Protein AF-I3DU15-F1 (afdb_monomer_lite)

Secondary structure (DSSP, 8-state):
---PPEEEEEEEEEETTEEEEEEEEEEPPTTSEEEEEE-PPTTSPPEEEEEEESS-SS-EEEEETTTEEEEEEEEEE---

pLDDT: mean 85.04, std 10.12, range [43.09, 93.81]

Organism: Bacillus methanolicus (strain MGA3 / ATCC 53907) (NCBI:txid796606)

Foldseek 3Di:
DDDFWKKKKWKFWDFQHDTDTWIDIFTADPVQFTWDWTCTPPPDHIDTDGGHHEQDPDWDWDDDPNGITMTIGMYTDDDD

Radius of gyration: 13.39 Å; chains: 1; bounding box: 29×20×48 Å

Sequence (80 aa):
MGVATLCTVTVTGTVGLVVVNAQVSVPQDPTGLIDATIDLPAPLPDLVLTGLPCPTLEPIVITIPGVLSLTITVSETPAP

Structure (mmCIF, N/CA/C/O backbone):
data_AF-I3DU15-F1
#
_entry.id   AF-I3DU15-F1
#
loop_
_atom_site.group_PDB
_atom_site.id
_atom_site.type_symbol
_atom_site.label_atom_id
_atom_site.label_alt_id
_atom_site.label_comp_id
_atom_site.label_asym_id
_atom_site.label_entity_id
_atom_site.label_seq_id
_atom_site.pdbx_PDB_ins_code
_atom_site.Cartn_x
_atom_site.Cartn_y
_atom_site.Cartn_z
_atom_site.occupancy
_atom_site.B_iso_or_equiv
_atom_site.auth_seq_id
_atom_site.auth_comp_id
_atom_site.auth_asym_id
_atom_site.auth_atom_id
_atom_site.pdbx_PDB_model_num
ATOM 1 N N . MET A 1 1 ? 5.632 1.941 -30.054 1.00 43.09 1 MET A N 1
ATOM 2 C CA . MET A 1 1 ? 4.519 1.796 -29.096 1.00 43.09 1 MET A CA 1
ATOM 3 C C . MET A 1 1 ? 5.149 1.292 -27.811 1.00 43.09 1 MET A C 1
ATOM 5 O O . MET A 1 1 ? 5.455 0.112 -27.740 1.00 43.09 1 MET A O 1
ATOM 9 N N . GLY A 1 2 ? 5.538 2.191 -26.903 1.00 51.84 2 GLY A N 1
ATOM 10 C CA . GLY A 1 2 ? 6.193 1.787 -25.656 1.00 51.84 2 GLY A CA 1
ATOM 11 C C . GLY A 1 2 ? 5.182 1.053 -24.787 1.00 51.84 2 GLY A C 1
ATOM 12 O O . GLY A 1 2 ? 4.107 1.591 -24.536 1.00 51.84 2 GLY A O 1
ATOM 13 N N . VAL A 1 3 ? 5.484 -0.183 -24.403 1.00 57.00 3 VAL A N 1
ATOM 14 C CA . VAL A 1 3 ? 4.709 -0.882 -23.379 1.00 57.00 3 VAL A CA 1
ATOM 15 C C . VAL A 1 3 ? 4.921 -0.113 -22.078 1.00 57.00 3 VAL A C 1
ATOM 17 O O . VAL A 1 3 ? 6.052 0.006 -21.616 1.00 57.00 3 VAL A O 1
ATOM 20 N N . ALA A 1 4 ? 3.872 0.515 -21.550 1.00 67.44 4 ALA A N 1
ATOM 21 C CA . ALA A 1 4 ? 3.952 1.116 -20.227 1.00 67.44 4 ALA A CA 1
ATOM 22 C C . ALA A 1 4 ? 4.193 -0.023 -19.230 1.00 67.44 4 ALA A C 1
ATOM 24 O O . ALA A 1 4 ? 3.406 -0.972 -19.184 1.00 67.44 4 ALA A O 1
ATOM 25 N N . THR A 1 5 ? 5.299 0.032 -18.490 1.00 81.00 5 THR A N 1
ATOM 26 C CA . THR A 1 5 ? 5.579 -0.933 -17.426 1.00 81.00 5 THR A CA 1
ATOM 27 C C . THR A 1 5 ? 4.465 -0.829 -16.390 1.00 81.00 5 THR A C 1
ATOM 29 O O . THR A 1 5 ? 4.117 0.269 -15.953 1.00 81.00 5 THR A O 1
ATOM 32 N N . LEU A 1 6 ? 3.860 -1.960 -16.030 1.00 88.06 6 LEU A N 1
ATOM 33 C CA . LEU A 1 6 ? 2.863 -2.008 -14.967 1.00 88.06 6 LEU A CA 1
ATOM 34 C C . LEU A 1 6 ? 3.564 -2.267 -13.642 1.00 88.06 6 LEU A C 1
ATOM 36 O O . LEU A 1 6 ? 4.459 -3.102 -13.546 1.00 88.06 6 LEU A O 1
ATOM 40 N N . CYS A 1 7 ? 3.120 -1.574 -12.610 1.00 90.12 7 CYS A N 1
ATOM 41 C CA . CYS A 1 7 ? 3.657 -1.675 -11.270 1.00 90.12 7 CYS A CA 1
ATOM 42 C C . CYS A 1 7 ? 2.557 -2.123 -10.334 1.00 90.12 7 CYS A C 1
ATOM 44 O O . CYS A 1 7 ? 1.468 -1.557 -10.313 1.00 90.12 7 CYS A O 1
ATOM 46 N N . THR A 1 8 ? 2.846 -3.145 -9.551 1.00 91.94 8 THR A N 1
ATOM 47 C CA . THR A 1 8 ? 1.924 -3.681 -8.567 1.00 91.94 8 THR A CA 1
ATOM 48 C C . THR A 1 8 ? 2.305 -3.142 -7.203 1.00 91.94 8 THR A C 1
ATOM 50 O O . THR A 1 8 ? 3.378 -3.441 -6.685 1.00 91.94 8 THR A O 1
ATOM 53 N N . VAL A 1 9 ? 1.405 -2.362 -6.615 1.00 91.94 9 VAL A N 1
ATOM 54 C CA . VAL A 1 9 ? 1.500 -1.891 -5.238 1.00 91.94 9 VAL A CA 1
ATOM 55 C C . VAL A 1 9 ? 0.764 -2.873 -4.352 1.00 91.94 9 VAL A C 1
ATOM 57 O O . VAL A 1 9 ? -0.428 -3.098 -4.535 1.00 91.94 9 VAL A O 1
ATOM 60 N N . THR A 1 10 ? 1.469 -3.441 -3.386 1.00 92.25 10 THR A N 1
ATOM 61 C CA . THR A 1 10 ? 0.913 -4.342 -2.380 1.00 92.25 10 THR A CA 1
ATOM 62 C C . THR A 1 10 ? 1.024 -3.679 -1.020 1.00 92.25 10 THR A C 1
ATOM 64 O O . THR A 1 10 ? 2.119 -3.314 -0.590 1.00 92.25 10 THR A O 1
ATOM 67 N N . VAL A 1 11 ? -0.110 -3.531 -0.340 1.00 91.94 11 VAL A N 1
ATOM 68 C CA . VAL A 1 11 ? -0.214 -2.966 1.003 1.00 91.94 11 VAL A CA 1
ATOM 69 C C . VAL A 1 11 ? -0.768 -4.026 1.937 1.00 91.94 11 VAL A C 1
ATOM 71 O O . VAL A 1 11 ? -1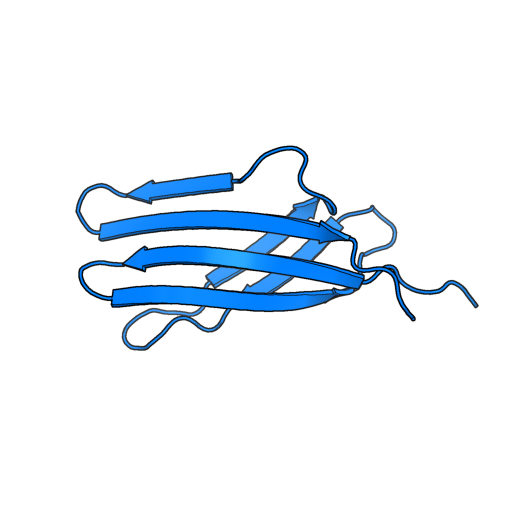.895 -4.498 1.787 1.00 91.94 11 VAL A O 1
ATOM 74 N N . THR A 1 12 ? 0.033 -4.389 2.930 1.00 92.75 12 THR A N 1
ATOM 75 C CA . THR A 1 12 ? -0.336 -5.376 3.945 1.00 92.75 12 THR A CA 1
ATOM 76 C C . THR A 1 12 ? -0.108 -4.824 5.331 1.00 92.75 12 THR A C 1
ATOM 78 O O . THR A 1 12 ? 0.899 -4.164 5.569 1.00 92.75 12 THR A O 1
ATOM 81 N N . GLY A 1 13 ? -0.991 -5.132 6.269 1.00 91.00 13 GLY A N 1
ATOM 82 C CA . GLY A 1 13 ? -0.792 -4.716 7.644 1.00 91.00 13 GLY A CA 1
ATOM 83 C C . GLY A 1 13 ? -2.056 -4.763 8.475 1.00 91.00 13 GLY A C 1
ATOM 84 O O . GLY A 1 13 ? -2.979 -5.523 8.189 1.00 91.00 13 GLY A O 1
ATOM 85 N N . THR A 1 14 ? -2.099 -3.944 9.514 1.00 89.25 14 THR A N 1
ATOM 86 C CA . THR A 1 14 ? -3.251 -3.815 10.396 1.00 89.25 14 THR A CA 1
ATOM 87 C C . THR A 1 14 ? -3.573 -2.358 10.671 1.00 89.25 14 THR A C 1
ATOM 89 O O . THR A 1 14 ? -2.694 -1.499 10.728 1.00 89.25 14 THR A O 1
ATOM 92 N N . VAL A 1 15 ? -4.855 -2.079 10.868 1.00 86.06 15 VAL A N 1
ATOM 93 C CA . VAL A 1 15 ? -5.352 -0.790 11.338 1.00 86.06 15 VAL A CA 1
ATOM 94 C C . VAL A 1 15 ? -6.349 -1.065 12.457 1.00 86.06 15 VAL A C 1
ATOM 96 O O . VAL A 1 15 ? -7.424 -1.626 12.239 1.00 86.06 15 VAL A O 1
ATOM 99 N N . GLY A 1 16 ? -5.956 -0.754 13.691 1.00 84.69 16 GLY A N 1
ATOM 100 C CA . GLY A 1 16 ? -6.635 -1.233 14.892 1.00 84.69 16 GLY A CA 1
ATOM 101 C C . GLY A 1 16 ? -6.728 -2.764 14.919 1.00 84.69 16 GLY A C 1
ATOM 102 O O . GLY A 1 16 ? -5.720 -3.453 15.053 1.00 84.69 16 GLY A O 1
ATOM 103 N N . LEU A 1 17 ? -7.951 -3.291 14.790 1.00 83.56 17 LEU A N 1
ATOM 104 C CA . LEU A 1 17 ? -8.245 -4.732 14.752 1.00 83.56 17 LEU A CA 1
ATOM 105 C C . LEU A 1 17 ? -8.445 -5.280 13.330 1.00 83.56 17 LEU A C 1
ATOM 107 O O . LEU A 1 17 ? -8.664 -6.477 13.156 1.00 83.56 17 LEU A O 1
ATOM 111 N N . VAL A 1 18 ? -8.410 -4.414 12.317 1.00 85.75 18 VAL A N 1
ATOM 112 C CA . VAL A 1 18 ? -8.685 -4.781 10.928 1.00 85.75 18 VAL A CA 1
ATOM 113 C C . VAL A 1 18 ? -7.378 -5.138 10.238 1.00 85.75 18 VAL A C 1
ATOM 115 O O . VAL A 1 18 ? -6.420 -4.370 10.288 1.00 85.75 18 VAL A O 1
ATOM 118 N N . VAL A 1 19 ? -7.337 -6.294 9.579 1.00 87.62 19 VAL A N 1
ATOM 119 C CA . VAL A 1 19 ? -6.216 -6.673 8.712 1.00 87.62 19 VAL A CA 1
ATOM 120 C C . VAL A 1 19 ? -6.438 -6.051 7.340 1.00 87.62 19 VAL A C 1
ATOM 122 O O . VAL A 1 19 ? -7.489 -6.233 6.730 1.00 87.62 19 VAL A O 1
ATOM 125 N N . VAL A 1 20 ? -5.435 -5.328 6.858 1.00 87.50 20 VAL A N 1
ATOM 126 C CA . VAL A 1 20 ? -5.396 -4.763 5.514 1.00 87.50 20 VAL A CA 1
ATOM 127 C C . VAL A 1 20 ? -4.557 -5.684 4.644 1.00 87.50 20 VAL A C 1
ATOM 129 O O . VAL A 1 20 ? -3.405 -5.980 4.961 1.00 87.50 20 VAL A O 1
ATOM 132 N N . ASN A 1 21 ? -5.138 -6.133 3.540 1.00 90.19 21 ASN A N 1
ATOM 133 C CA . ASN A 1 21 ? -4.423 -6.773 2.450 1.00 90.19 21 ASN A CA 1
ATOM 134 C C . ASN A 1 21 ? -5.050 -6.260 1.159 1.00 90.19 21 ASN A C 1
ATOM 136 O O . ASN A 1 21 ? -6.185 -6.607 0.837 1.00 90.19 21 ASN A O 1
ATOM 140 N N . ALA A 1 22 ? -4.341 -5.362 0.490 1.00 88.50 22 ALA A N 1
ATOM 141 C CA . ALA A 1 22 ? -4.814 -4.725 -0.718 1.00 88.50 22 ALA A CA 1
ATOM 142 C C . ALA A 1 22 ? -3.691 -4.666 -1.745 1.00 88.50 22 ALA A C 1
ATOM 144 O O . ALA A 1 22 ? -2.515 -4.510 -1.405 1.00 88.50 22 ALA A O 1
ATOM 145 N N . GLN A 1 23 ? -4.070 -4.794 -3.008 1.00 90.25 23 GLN A N 1
ATOM 146 C CA . GLN A 1 23 ? -3.146 -4.768 -4.122 1.00 90.25 23 GLN A CA 1
ATOM 147 C C . GLN A 1 23 ? -3.785 -4.007 -5.275 1.00 90.25 23 GLN A C 1
ATOM 149 O O . GLN A 1 23 ? -4.946 -4.240 -5.607 1.00 90.25 23 GLN A O 1
ATOM 154 N N . VAL A 1 24 ? -3.020 -3.115 -5.893 1.00 90.75 24 VAL A N 1
ATOM 155 C CA . VAL A 1 24 ? -3.450 -2.363 -7.071 1.00 90.75 24 VAL A CA 1
ATOM 156 C C . VAL A 1 24 ? -2.325 -2.327 -8.092 1.00 90.75 24 VAL A C 1
ATOM 158 O O . VAL A 1 24 ? -1.155 -2.194 -7.735 1.00 90.75 24 VAL A O 1
ATOM 161 N N . SER A 1 25 ? -2.674 -2.466 -9.368 1.00 90.31 25 SER A N 1
ATOM 162 C CA . SER A 1 25 ? -1.724 -2.328 -10.469 1.00 90.31 25 SER A CA 1
ATOM 163 C C . SER A 1 25 ? -1.918 -0.976 -11.138 1.00 90.31 25 SER A C 1
ATOM 165 O O . SER A 1 25 ? -3.024 -0.639 -11.557 1.00 90.31 25 SER A O 1
ATOM 167 N N . VAL A 1 26 ? -0.838 -0.212 -11.240 1.00 89.62 26 VAL A N 1
ATOM 168 C CA . VAL A 1 26 ? -0.817 1.139 -11.800 1.00 89.62 26 VAL A CA 1
ATOM 169 C C . VAL A 1 26 ? 0.279 1.257 -12.860 1.00 89.62 26 VAL A C 1
ATOM 171 O O . VAL A 1 26 ? 1.318 0.601 -12.744 1.00 89.62 26 VAL A O 1
ATOM 174 N N . PRO A 1 27 ? 0.059 2.039 -13.928 1.00 88.00 27 PRO A N 1
ATOM 175 C CA . PRO A 1 27 ? 1.084 2.276 -14.935 1.00 88.00 27 PRO A CA 1
ATOM 176 C C . PRO A 1 27 ? 2.222 3.129 -14.365 1.00 88.00 27 PRO A C 1
ATOM 178 O O . PRO A 1 27 ? 1.978 4.070 -13.614 1.00 88.00 27 PRO A O 1
ATOM 181 N N . GLN A 1 28 ? 3.457 2.806 -14.746 1.00 88.44 28 GLN A N 1
ATOM 182 C CA . GLN A 1 28 ? 4.628 3.624 -14.451 1.00 88.44 28 GLN A CA 1
ATOM 183 C C . GLN A 1 28 ? 4.648 4.876 -15.326 1.00 88.44 28 GLN A C 1
ATOM 185 O O . GLN A 1 28 ? 4.498 4.803 -16.550 1.00 88.44 28 GLN A O 1
ATOM 190 N N . ASP A 1 29 ? 4.894 6.018 -14.697 1.00 85.56 29 ASP A N 1
ATOM 191 C CA . ASP A 1 29 ? 5.139 7.272 -15.389 1.00 85.56 29 ASP A CA 1
ATOM 192 C C . ASP A 1 29 ? 6.522 7.289 -16.059 1.00 85.56 29 ASP A C 1
ATOM 194 O O . ASP A 1 29 ? 7.439 6.573 -15.649 1.00 85.56 29 ASP A O 1
ATOM 198 N N . PRO A 1 30 ? 6.743 8.158 -17.065 1.00 82.62 30 PRO A N 1
ATOM 199 C CA . PRO A 1 30 ? 8.024 8.254 -17.775 1.00 82.62 30 PRO A CA 1
ATOM 200 C C . PRO A 1 30 ? 9.213 8.662 -16.888 1.00 82.62 30 PRO A C 1
ATOM 202 O O . PRO A 1 30 ? 10.360 8.575 -17.321 1.00 82.62 30 PRO A O 1
ATOM 205 N N . THR A 1 31 ? 8.960 9.122 -15.662 1.00 85.12 31 THR A N 1
ATOM 206 C CA . THR A 1 31 ? 9.976 9.435 -14.646 1.00 85.12 31 THR A CA 1
ATOM 207 C C . THR A 1 31 ? 10.388 8.220 -13.810 1.00 85.12 31 THR A C 1
ATOM 209 O O . THR A 1 31 ? 11.304 8.328 -12.998 1.00 85.12 31 THR A O 1
ATOM 212 N N . GLY A 1 32 ? 9.729 7.073 -13.995 1.00 83.75 32 GLY A N 1
ATOM 213 C CA . GLY A 1 32 ? 9.952 5.854 -13.222 1.00 83.75 32 GLY A CA 1
ATOM 214 C C . GLY A 1 32 ? 9.141 5.764 -11.922 1.00 83.75 32 GLY A C 1
ATOM 215 O O . GLY A 1 32 ? 9.380 4.862 -11.115 1.00 83.75 32 GLY A O 1
ATOM 216 N N . LEU A 1 33 ? 8.203 6.691 -11.711 1.00 89.94 33 LEU A N 1
ATOM 217 C CA . LEU A 1 33 ? 7.367 6.786 -10.514 1.00 89.94 33 LEU A CA 1
ATOM 218 C C . LEU A 1 33 ? 5.945 6.277 -10.771 1.00 89.94 33 LEU A C 1
ATOM 220 O O . LEU A 1 33 ? 5.544 6.089 -11.918 1.00 89.94 33 LEU A O 1
ATOM 224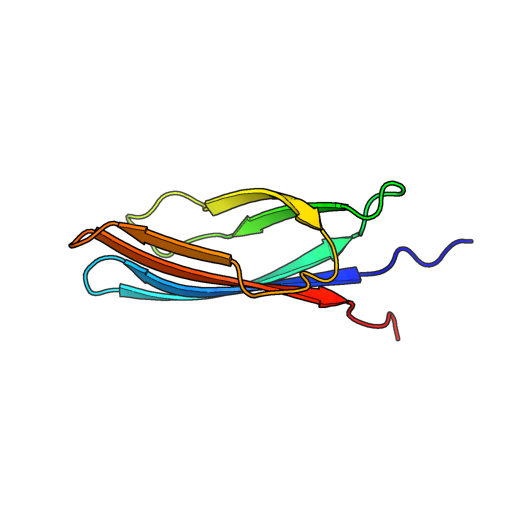 N N . ILE A 1 34 ? 5.195 6.061 -9.693 1.00 91.19 34 ILE A N 1
ATOM 225 C CA . ILE A 1 34 ? 3.778 5.710 -9.734 1.00 91.19 34 ILE A CA 1
ATOM 226 C C . ILE A 1 34 ? 2.969 6.485 -8.696 1.00 91.19 34 ILE A C 1
ATOM 228 O O . ILE A 1 34 ? 3.445 6.768 -7.591 1.00 91.19 34 ILE A O 1
ATOM 232 N N . ASP A 1 35 ? 1.708 6.718 -9.043 1.00 91.56 35 ASP A N 1
ATOM 233 C CA . ASP A 1 35 ? 0.665 7.176 -8.135 1.00 91.56 35 ASP A CA 1
ATOM 234 C C . ASP A 1 35 ? -0.395 6.074 -8.007 1.00 91.56 35 ASP A C 1
ATOM 236 O O . ASP A 1 35 ? -0.893 5.550 -9.004 1.00 91.56 35 ASP A O 1
ATOM 240 N N . ALA A 1 36 ? -0.731 5.698 -6.774 1.00 89.62 36 ALA A N 1
ATOM 241 C CA . ALA A 1 36 ? -1.682 4.639 -6.472 1.00 89.62 36 ALA A CA 1
ATOM 242 C C . ALA A 1 36 ? -2.687 5.075 -5.404 1.00 89.62 36 ALA A C 1
ATOM 244 O O . ALA A 1 36 ? -2.342 5.711 -4.409 1.00 89.62 36 ALA A O 1
ATOM 245 N N . THR A 1 37 ? -3.943 4.686 -5.592 1.00 91.50 37 THR A N 1
ATOM 246 C CA . THR A 1 37 ? -4.996 4.812 -4.582 1.00 91.50 37 THR A CA 1
ATOM 247 C C . THR A 1 37 ? -5.421 3.415 -4.167 1.00 91.50 37 THR A C 1
ATOM 249 O O . THR A 1 37 ? -5.698 2.573 -5.020 1.00 91.50 37 THR A O 1
ATOM 252 N N . ILE A 1 38 ? -5.407 3.159 -2.863 1.00 88.25 38 ILE A N 1
ATOM 253 C CA . ILE A 1 38 ? -5.794 1.883 -2.276 1.00 88.25 38 ILE A CA 1
ATOM 254 C C . ILE A 1 38 ? -7.022 2.100 -1.406 1.00 88.25 38 ILE A C 1
ATOM 256 O O . ILE A 1 38 ? -6.944 2.775 -0.377 1.00 88.25 38 ILE A O 1
ATOM 260 N N . ASP A 1 39 ? -8.117 1.457 -1.789 1.00 86.81 39 ASP A N 1
ATOM 261 C CA . ASP A 1 39 ? -9.342 1.448 -1.003 1.00 86.81 39 ASP A CA 1
ATOM 262 C C . ASP A 1 39 ? -9.111 0.623 0.267 1.00 86.81 39 ASP A C 1
ATOM 264 O O . ASP A 1 39 ? -8.858 -0.588 0.222 1.00 86.81 39 ASP A O 1
ATOM 268 N N . LEU A 1 40 ? -9.152 1.287 1.420 1.00 82.69 40 LEU A N 1
ATOM 269 C CA . LEU A 1 40 ? -9.043 0.617 2.710 1.00 82.69 40 LEU A CA 1
ATOM 270 C C . LEU A 1 40 ? -10.436 0.203 3.205 1.00 82.69 40 LEU A C 1
ATOM 272 O O . LEU A 1 40 ? -11.436 0.852 2.902 1.00 82.69 40 LEU A O 1
ATOM 276 N N . PRO A 1 41 ? -10.543 -0.882 3.992 1.00 79.44 41 PRO A N 1
ATOM 277 C CA . PRO A 1 41 ? -11.824 -1.284 4.555 1.00 79.44 41 PRO A CA 1
ATOM 278 C C . PRO A 1 41 ? -12.397 -0.188 5.468 1.00 79.44 41 PRO A C 1
ATOM 280 O O . PRO A 1 41 ? -11.704 0.348 6.337 1.00 79.44 41 PRO A O 1
ATOM 283 N N . ALA A 1 42 ? -13.692 0.105 5.311 1.00 77.31 42 ALA A N 1
ATOM 284 C CA . ALA A 1 42 ? -14.410 1.044 6.172 1.00 77.31 42 ALA A CA 1
ATOM 285 C C . ALA A 1 42 ? -14.250 0.663 7.664 1.00 77.31 42 ALA A C 1
ATOM 287 O O . ALA A 1 42 ? -14.302 -0.526 7.997 1.00 77.31 42 ALA A O 1
ATOM 288 N N . PRO A 1 43 ? -14.080 1.633 8.587 1.00 76.19 43 PRO A N 1
ATOM 289 C CA . PRO A 1 43 ? -14.306 3.078 8.443 1.00 76.19 43 PRO A CA 1
ATOM 290 C C . PRO A 1 43 ? -13.074 3.887 7.993 1.00 76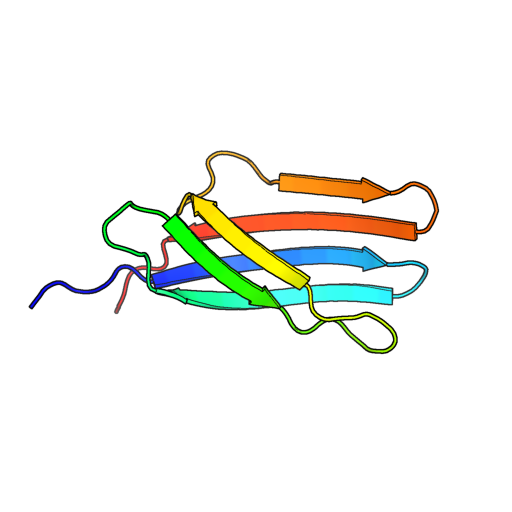.19 4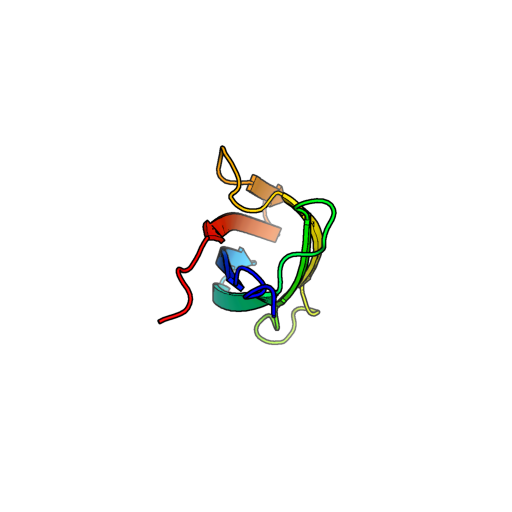3 PRO A C 1
ATOM 292 O O . PRO A 1 43 ? -13.026 5.096 8.213 1.00 76.19 43 PRO A O 1
ATOM 295 N N . LEU A 1 44 ? -12.050 3.240 7.438 1.00 79.88 44 LEU A N 1
ATOM 296 C CA . LEU A 1 44 ? -10.808 3.912 7.072 1.00 79.88 44 LEU A CA 1
ATOM 297 C C . LEU A 1 44 ? -10.961 4.682 5.757 1.00 79.88 44 LEU A C 1
ATOM 299 O O . LEU A 1 44 ? -11.650 4.197 4.863 1.00 79.88 44 LEU A O 1
ATOM 303 N N . PRO A 1 45 ? -10.335 5.866 5.632 1.00 83.62 45 PRO A N 1
ATOM 304 C CA . PRO A 1 45 ? -10.242 6.552 4.352 1.00 83.62 45 PRO A CA 1
ATOM 305 C C . PRO A 1 45 ? -9.286 5.809 3.411 1.00 83.62 45 PRO A C 1
ATOM 307 O O . PRO A 1 45 ? -8.401 5.081 3.868 1.00 83.62 45 PRO A O 1
ATOM 310 N N . ASP A 1 46 ? -9.428 6.054 2.113 1.00 87.69 46 ASP A N 1
ATOM 311 C CA . ASP A 1 46 ? -8.539 5.496 1.096 1.00 87.69 46 ASP A CA 1
ATOM 312 C C . ASP A 1 46 ? -7.096 5.968 1.307 1.00 87.69 46 ASP A C 1
ATOM 314 O O . ASP A 1 46 ? -6.823 7.121 1.664 1.00 87.69 46 ASP A O 1
ATOM 318 N N . LEU A 1 47 ? -6.150 5.060 1.084 1.00 86.25 47 LEU A N 1
ATOM 319 C CA . LEU A 1 47 ? -4.729 5.346 1.165 1.00 86.25 47 LEU A CA 1
ATOM 320 C C . LEU A 1 47 ? -4.232 5.819 -0.199 1.00 86.25 47 LEU A C 1
ATOM 322 O O . LEU A 1 47 ? -4.151 5.045 -1.152 1.00 86.25 47 LEU A O 1
ATOM 326 N N . VAL A 1 48 ? -3.859 7.093 -0.274 1.00 90.69 48 VAL A N 1
ATOM 327 C CA . VAL A 1 48 ? -3.266 7.689 -1.473 1.00 90.69 48 VAL A CA 1
ATOM 328 C C . VAL A 1 48 ? -1.746 7.686 -1.335 1.00 90.69 48 VAL A C 1
ATOM 330 O O . VAL A 1 48 ? -1.194 8.249 -0.389 1.00 90.69 48 VAL A O 1
ATOM 333 N N . LEU A 1 49 ? -1.072 7.045 -2.282 1.00 89.38 49 LEU A N 1
ATOM 334 C CA . LEU A 1 49 ? 0.378 6.943 -2.375 1.00 89.38 49 LEU A CA 1
ATOM 335 C C . LEU A 1 49 ? 0.820 7.650 -3.651 1.00 89.38 49 LEU A C 1
ATOM 337 O O . LEU A 1 49 ? 0.433 7.235 -4.738 1.00 89.38 49 LEU A O 1
ATOM 341 N N . THR A 1 50 ? 1.625 8.701 -3.529 1.00 91.12 50 THR A N 1
ATOM 342 C CA . THR A 1 50 ? 2.081 9.482 -4.686 1.00 91.12 50 THR A CA 1
ATOM 343 C C . THR A 1 50 ? 3.594 9.473 -4.810 1.00 91.12 50 THR A C 1
ATOM 345 O O . THR A 1 50 ? 4.291 9.602 -3.801 1.00 91.12 50 THR A O 1
ATOM 348 N N . GLY A 1 51 ? 4.099 9.383 -6.036 1.00 89.25 51 GLY A N 1
ATOM 349 C CA . GLY A 1 51 ? 5.523 9.461 -6.345 1.00 89.25 51 GLY A CA 1
ATOM 350 C C . GLY A 1 51 ? 6.338 8.287 -5.805 1.00 89.25 51 GLY A C 1
ATOM 351 O O . GLY A 1 51 ? 7.493 8.476 -5.419 1.00 89.25 51 GLY A O 1
ATOM 352 N N . LEU A 1 52 ? 5.760 7.083 -5.739 1.00 89.75 52 LEU A N 1
ATOM 353 C CA . LEU A 1 52 ? 6.513 5.904 -5.314 1.00 89.75 52 LEU A CA 1
ATOM 354 C C . LEU A 1 52 ? 7.412 5.403 -6.451 1.00 89.75 52 LEU A C 1
ATOM 356 O O . LEU A 1 52 ? 6.955 5.319 -7.591 1.00 89.75 52 LEU A O 1
ATOM 360 N N . PRO A 1 53 ? 8.674 5.038 -6.173 1.00 89.25 53 PRO A N 1
ATOM 361 C CA . PRO A 1 53 ? 9.526 4.423 -7.178 1.00 89.25 53 PRO A CA 1
ATOM 362 C C . PRO A 1 53 ? 9.003 3.031 -7.530 1.00 89.25 53 PRO A C 1
ATOM 364 O O . PRO A 1 53 ? 8.588 2.273 -6.651 1.00 89.25 53 PRO A O 1
ATOM 367 N N . CYS A 1 54 ? 9.064 2.680 -8.811 1.00 88.06 54 CYS A N 1
ATOM 368 C CA . CYS A 1 54 ? 8.776 1.330 -9.268 1.00 88.06 54 CYS A CA 1
ATOM 369 C C . CYS A 1 54 ? 10.015 0.703 -9.936 1.00 88.06 54 CYS A C 1
ATOM 371 O O . CYS A 1 54 ? 10.507 1.277 -10.908 1.00 88.06 54 CYS A O 1
ATOM 373 N N . PRO A 1 55 ? 10.524 -0.445 -9.440 1.00 88.88 55 PRO A N 1
ATOM 374 C CA . PRO A 1 55 ? 10.141 -1.109 -8.190 1.00 88.88 55 PRO A CA 1
ATOM 375 C C . PRO A 1 55 ? 10.703 -0.368 -6.962 1.00 88.88 55 PRO A C 1
ATOM 377 O O . PRO A 1 55 ? 11.710 0.339 -7.041 1.00 88.88 55 PRO A O 1
ATOM 380 N N . THR A 1 56 ? 10.092 -0.562 -5.793 1.00 88.44 56 THR A N 1
ATOM 381 C CA . THR A 1 56 ? 10.709 -0.135 -4.528 1.00 88.44 56 THR A CA 1
ATOM 382 C C . THR A 1 56 ? 11.887 -1.050 -4.202 1.00 88.44 56 THR A C 1
ATOM 384 O O . THR A 1 56 ? 11.730 -2.270 -4.222 1.00 88.44 56 THR A O 1
ATOM 387 N N . LEU A 1 57 ? 13.041 -0.477 -3.846 1.00 86.75 57 LEU A N 1
ATOM 388 C CA . LEU A 1 57 ? 14.215 -1.250 -3.412 1.00 86.75 57 LEU A CA 1
ATOM 389 C C . LEU A 1 57 ? 13.992 -1.943 -2.061 1.00 86.75 57 LEU A C 1
ATOM 391 O O . LEU A 1 57 ? 14.470 -3.053 -1.846 1.00 86.75 57 LEU A O 1
ATO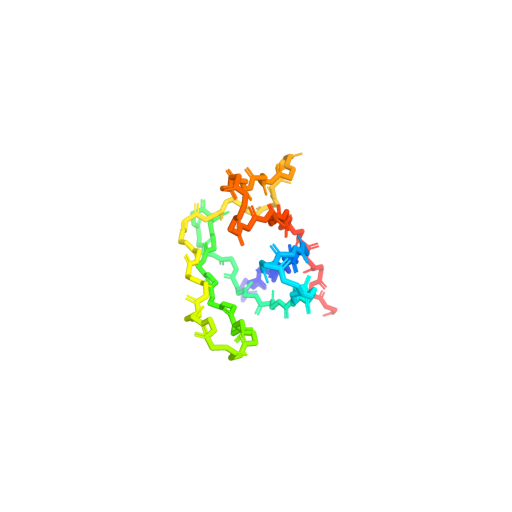M 395 N N . GLU A 1 58 ? 13.257 -1.285 -1.166 1.00 89.62 58 GLU A N 1
ATOM 396 C CA . GLU A 1 58 ? 12.941 -1.775 0.172 1.00 89.62 58 GLU A CA 1
ATOM 397 C C . GLU A 1 58 ? 11.458 -1.530 0.490 1.00 89.62 58 GLU A C 1
ATOM 399 O O . GLU A 1 58 ? 10.878 -0.553 0.003 1.00 89.62 58 GLU A O 1
ATOM 404 N N . PRO A 1 59 ? 10.829 -2.400 1.303 1.00 89.81 59 PRO A N 1
ATOM 405 C CA . PRO A 1 59 ? 9.467 -2.190 1.769 1.00 89.81 59 PRO A CA 1
ATOM 406 C C . PRO A 1 59 ? 9.358 -0.904 2.590 1.00 89.81 59 PRO A C 1
ATOM 408 O O . PRO A 1 59 ? 10.131 -0.661 3.516 1.00 89.81 59 PRO A O 1
ATOM 411 N N . ILE A 1 60 ? 8.339 -0.105 2.289 1.00 90.06 60 ILE A N 1
ATOM 412 C CA . ILE A 1 60 ? 8.017 1.103 3.042 1.00 90.06 60 ILE A CA 1
ATOM 413 C C . ILE A 1 60 ? 7.124 0.690 4.208 1.00 90.06 60 ILE A C 1
ATOM 415 O O . ILE A 1 60 ? 6.023 0.182 4.005 1.00 90.06 60 ILE A O 1
ATOM 419 N N . VAL A 1 61 ? 7.588 0.911 5.436 1.00 91.38 61 VAL A N 1
ATOM 420 C CA . VAL A 1 61 ? 6.833 0.572 6.647 1.00 91.38 61 VAL A CA 1
ATOM 421 C C . VAL A 1 61 ? 6.310 1.844 7.302 1.00 91.38 61 VAL A C 1
ATOM 423 O O . VAL A 1 61 ? 7.080 2.706 7.721 1.00 91.38 61 VAL A O 1
ATOM 426 N N . ILE A 1 62 ? 4.990 1.943 7.431 1.00 88.56 62 ILE A N 1
ATOM 427 C CA . ILE A 1 62 ? 4.302 3.024 8.133 1.00 88.56 62 ILE A CA 1
ATOM 428 C C . ILE A 1 62 ? 3.723 2.435 9.411 1.00 88.56 62 ILE A C 1
ATOM 430 O O . ILE A 1 62 ? 2.810 1.616 9.366 1.00 88.56 62 ILE A O 1
ATOM 434 N N . THR A 1 63 ? 4.246 2.843 10.565 1.00 90.25 63 THR A N 1
ATOM 435 C CA . THR A 1 63 ? 3.718 2.401 11.861 1.00 90.25 63 THR A CA 1
ATOM 436 C C . THR A 1 63 ? 3.338 3.602 12.707 1.00 90.25 63 THR A C 1
ATOM 438 O O . THR A 1 63 ? 4.174 4.443 13.023 1.00 90.25 63 THR A O 1
ATOM 441 N N . ILE A 1 64 ? 2.068 3.654 13.098 1.00 87.12 64 ILE A N 1
ATOM 442 C CA . ILE A 1 64 ? 1.537 4.575 14.097 1.00 87.12 64 ILE A CA 1
ATOM 443 C C . ILE A 1 64 ? 1.135 3.723 15.307 1.00 87.12 64 ILE A C 1
ATOM 445 O O . ILE A 1 64 ? 0.140 2.992 15.232 1.00 87.12 64 ILE A O 1
ATOM 449 N N . PRO A 1 65 ? 1.895 3.778 16.415 1.00 85.00 65 PRO A N 1
ATOM 450 C CA . PRO A 1 65 ? 1.642 2.957 17.593 1.00 85.00 65 PRO A CA 1
ATOM 451 C C . PRO A 1 65 ? 0.193 3.066 18.079 1.00 85.00 65 PRO A C 1
ATOM 453 O O . PRO A 1 65 ? -0.314 4.161 18.308 1.00 85.00 65 PRO A O 1
ATOM 456 N N . GLY A 1 66 ? -0.473 1.919 18.225 1.00 79.31 66 GLY A N 1
ATOM 457 C CA . GLY A 1 66 ? -1.868 1.837 18.672 1.00 79.31 66 GLY A CA 1
ATOM 458 C C . GLY A 1 66 ? -2.923 2.193 17.617 1.00 79.31 66 GLY A C 1
ATOM 459 O O . GLY A 1 66 ? -4.109 2.105 17.923 1.00 79.31 66 GLY A O 1
ATOM 460 N N . VAL A 1 67 ? -2.521 2.563 16.395 1.00 82.44 67 VAL A N 1
ATOM 461 C CA . VAL A 1 67 ? -3.441 2.992 15.328 1.00 82.44 67 VAL A CA 1
ATOM 462 C C . VAL A 1 67 ? -3.285 2.140 14.070 1.00 82.44 67 VAL A C 1
ATOM 464 O O . VAL A 1 67 ? -4.264 1.539 13.637 1.00 82.44 67 VAL A O 1
ATOM 467 N N . LEU A 1 68 ? -2.083 2.047 13.490 1.00 87.19 68 LEU A N 1
ATOM 468 C CA . LEU A 1 68 ? -1.843 1.255 12.277 1.00 87.19 68 LEU A CA 1
ATOM 469 C C . LEU A 1 68 ? -0.403 0.756 12.156 1.00 87.19 68 LEU A C 1
ATOM 471 O O . LEU A 1 68 ? 0.531 1.381 12.652 1.00 87.19 68 LEU A O 1
ATOM 475 N N . SER A 1 69 ? -0.224 -0.347 11.443 1.00 92.12 69 SER A N 1
ATOM 476 C CA . SER A 1 69 ? 1.066 -0.849 10.981 1.00 92.12 69 SER A CA 1
ATOM 477 C C . SER A 1 69 ? 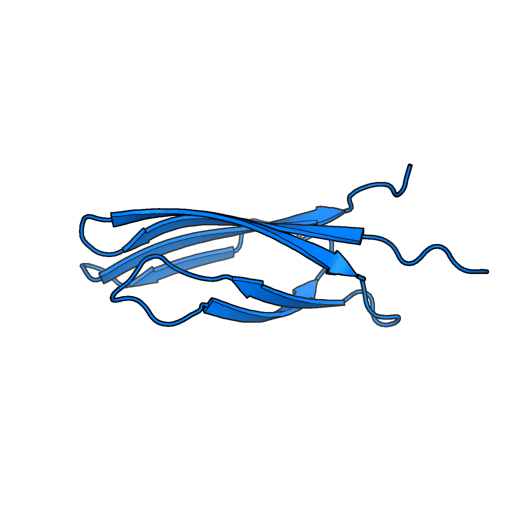0.880 -1.386 9.570 1.00 92.12 69 SER A C 1
ATOM 479 O O . SER A 1 69 ? 0.267 -2.430 9.388 1.00 92.12 69 SER A O 1
ATOM 481 N N . LEU A 1 70 ? 1.352 -0.645 8.570 1.00 90.75 70 LEU A N 1
ATOM 482 C CA . LEU A 1 70 ? 1.236 -0.971 7.153 1.00 90.75 70 LEU A CA 1
ATOM 483 C C . LEU A 1 70 ? 2.626 -1.157 6.551 1.00 90.75 70 LEU A C 1
ATOM 485 O O . LEU A 1 70 ? 3.556 -0.412 6.845 1.00 90.75 70 LEU A O 1
ATOM 489 N N . THR A 1 71 ? 2.744 -2.144 5.680 1.00 93.81 71 THR A N 1
ATOM 490 C CA . THR A 1 71 ? 3.916 -2.419 4.855 1.00 93.81 71 THR A CA 1
ATOM 491 C C . THR A 1 71 ? 3.494 -2.293 3.402 1.00 93.81 71 THR A C 1
ATOM 493 O O . THR A 1 71 ? 2.565 -2.974 2.970 1.00 93.81 71 THR A O 1
ATOM 496 N N . ILE A 1 72 ? 4.160 -1.410 2.666 1.00 93.12 72 ILE A N 1
ATOM 497 C CA . ILE A 1 72 ? 3.923 -1.137 1.253 1.00 93.12 72 ILE A CA 1
ATOM 498 C C . ILE A 1 72 ? 5.118 -1.645 0.453 1.00 93.12 72 ILE A C 1
ATOM 500 O O . ILE A 1 72 ? 6.267 -1.340 0.765 1.00 93.12 72 ILE A O 1
ATOM 504 N N . THR A 1 73 ? 4.842 -2.406 -0.598 1.00 92.69 73 THR A N 1
ATOM 505 C CA . THR A 1 73 ? 5.842 -2.882 -1.559 1.00 92.69 73 THR A CA 1
ATOM 506 C C . THR A 1 73 ? 5.363 -2.600 -2.970 1.00 92.69 73 THR A C 1
ATOM 508 O O . THR A 1 73 ? 4.178 -2.747 -3.261 1.00 92.69 73 THR A O 1
ATOM 511 N N . VAL A 1 74 ? 6.275 -2.181 -3.843 1.00 92.75 74 VAL A N 1
ATOM 512 C CA . VAL A 1 74 ? 5.998 -1.945 -5.259 1.00 92.75 74 VAL A CA 1
ATOM 513 C C . VAL A 1 74 ? 6.910 -2.836 -6.084 1.00 92.75 74 VAL A C 1
ATOM 515 O O . VAL A 1 74 ? 8.133 -2.758 -5.965 1.00 92.75 74 VAL A O 1
ATOM 518 N N . SER A 1 75 ? 6.323 -3.669 -6.936 1.00 90.50 75 SER A N 1
ATOM 519 C CA . SER A 1 75 ? 7.055 -4.541 -7.851 1.00 90.50 75 SER A CA 1
ATOM 520 C C . SER A 1 75 ? 6.666 -4.275 -9.300 1.00 90.50 75 SER A C 1
ATOM 522 O O . SER A 1 75 ? 5.495 -4.058 -9.618 1.00 90.50 75 SER A O 1
ATOM 524 N N . GLU A 1 76 ? 7.647 -4.314 -10.199 1.00 88.44 76 GLU A N 1
ATOM 525 C CA . GLU A 1 76 ? 7.371 -4.325 -11.634 1.00 88.44 76 GLU A CA 1
ATOM 526 C C . GLU A 1 76 ? 6.670 -5.633 -11.998 1.00 88.44 76 GLU A C 1
ATOM 528 O O . GLU A 1 76 ? 7.114 -6.730 -11.655 1.00 88.44 76 GLU A O 1
ATOM 533 N N . THR A 1 77 ? 5.544 -5.512 -12.688 1.00 77.69 77 THR A N 1
ATOM 534 C CA . THR A 1 77 ? 4.816 -6.634 -13.266 1.00 77.69 77 THR A CA 1
ATOM 535 C C . THR A 1 77 ? 5.079 -6.616 -14.767 1.00 77.69 77 THR A C 1
ATOM 537 O O . THR A 1 77 ? 4.681 -5.657 -15.434 1.00 77.69 77 THR A O 1
ATOM 540 N N . PRO A 1 78 ? 5.754 -7.637 -15.324 1.00 58.56 78 PRO A N 1
ATOM 541 C CA . PRO A 1 78 ? 5.936 -7.729 -16.764 1.00 58.56 78 PRO A CA 1
ATOM 542 C C . PRO A 1 78 ? 4.565 -7.733 -17.445 1.00 58.56 78 PRO A C 1
ATOM 544 O O . PRO A 1 78 ? 3.705 -8.544 -17.094 1.00 58.56 78 PRO A O 1
ATOM 547 N N . ALA A 1 79 ? 4.348 -6.820 -18.394 1.00 56.19 79 ALA A N 1
ATOM 548 C CA . ALA A 1 79 ? 3.191 -6.909 -19.274 1.00 56.19 79 ALA A CA 1
ATOM 549 C C . ALA A 1 79 ? 3.313 -8.216 -20.093 1.00 56.19 79 ALA A C 1
ATOM 551 O O . ALA A 1 79 ? 4.400 -8.460 -20.629 1.00 56.19 79 ALA A O 1
ATOM 552 N N . PRO A 1 80 ? 2.274 -9.075 -20.130 1.00 54.44 80 PRO A N 1
ATOM 553 C CA . PRO A 1 80 ? 2.302 -10.331 -20.881 1.00 54.44 80 PRO A CA 1
ATOM 554 C C . PRO A 1 80 ? 2.416 -10.124 -22.396 1.00 54.44 80 PRO A C 1
ATOM 556 O O . PRO A 1 80 ? 1.991 -9.055 -22.895 1.00 54.44 80 PRO A O 1
#